Protein AF-A0A9D5TNP4-F1 (afdb_monomer_lite)

Sequence (132 aa):
MTFSPVPSGADVRAYIDGTAVGALKSFSERCVQNLTLVRELGSSDNMIYNRNGKEYSISLQYLLPLGCSLVDAPVDPVSLTSFTLMIQLPKRTLRFTDCVCASVETTCEAGGSILCRLQILARNRQCIDETE

pLDDT: mean 75.05, std 16.05, range [28.94, 94.62]

Radius of gyration: 18.06 Å; chains: 1; bounding box: 33×51×52 Å

Foldseek 3Di:
DDDDDDPQQPQKWKDKQNHTAARWDDKDKDKDFDWAFPDDDPDPVDTDTDGDAIKMKMKTKHKDDQPDDPVNGPDDLVPDFFIWMWMGGNFKIKIFTRKHWPDWDWDQDDPRIIMIITIIMGRDIDIGTDDD

Structure (mmCIF, N/CA/C/O backbone):
data_AF-A0A9D5TNP4-F1
#
_entry.id   AF-A0A9D5TNP4-F1
#
loop_
_atom_site.group_PDB
_atom_site.id
_atom_site.type_symbol
_atom_site.label_atom_id
_atom_site.label_alt_id
_atom_site.label_comp_id
_atom_site.label_asym_id
_atom_site.label_entity_id
_atom_site.label_seq_id
_atom_site.pdbx_PDB_ins_code
_atom_site.Cartn_x
_atom_site.Cartn_y
_atom_site.Cartn_z
_atom_site.occupancy
_atom_site.B_iso_or_equiv
_atom_site.auth_seq_id
_atom_site.auth_comp_id
_atom_site.auth_asym_id
_atom_site.auth_atom_id
_atom_site.pdbx_PDB_model_num
ATOM 1 N N . MET A 1 1 ? 13.214 2.795 22.147 1.00 34.12 1 MET A N 1
ATOM 2 C CA . MET A 1 1 ? 12.373 2.723 20.933 1.00 34.12 1 MET A CA 1
ATOM 3 C C . MET A 1 1 ? 12.804 1.490 20.166 1.00 34.12 1 MET A C 1
ATOM 5 O O . MET A 1 1 ? 13.914 1.470 19.655 1.00 34.12 1 MET A O 1
ATOM 9 N N . THR A 1 2 ? 12.006 0.427 20.192 1.00 28.94 2 THR A N 1
ATOM 10 C CA . THR A 1 2 ? 12.392 -0.859 19.600 1.00 28.94 2 THR A CA 1
ATOM 11 C C . THR A 1 2 ? 11.928 -0.870 18.149 1.00 28.94 2 THR A C 1
ATOM 13 O O . THR A 1 2 ? 10.739 -1.019 17.876 1.00 28.94 2 THR A O 1
ATOM 16 N N . PHE A 1 3 ? 12.854 -0.646 17.217 1.00 35.62 3 PHE A N 1
ATOM 17 C CA . PHE A 1 3 ? 12.600 -0.879 15.800 1.00 35.62 3 PHE A CA 1
ATOM 18 C C . PHE A 1 3 ? 12.448 -2.388 15.607 1.00 35.62 3 PHE A C 1
ATOM 20 O O . PHE A 1 3 ? 13.389 -3.143 15.838 1.00 35.62 3 PHE A O 1
ATOM 27 N N . SER A 1 4 ? 11.242 -2.836 15.260 1.00 38.97 4 SER A N 1
ATOM 28 C CA . SER A 1 4 ? 11.042 -4.232 14.872 1.00 38.97 4 SER A CA 1
ATOM 29 C C . SER A 1 4 ? 11.744 -4.457 13.529 1.00 38.97 4 SER A C 1
ATOM 31 O O . SER A 1 4 ? 11.561 -3.633 12.628 1.00 38.97 4 SER A O 1
ATOM 33 N N . PRO A 1 5 ? 12.559 -5.515 13.383 1.00 37.66 5 PRO A N 1
ATOM 34 C CA . PRO A 1 5 ? 13.225 -5.803 12.123 1.00 37.66 5 PRO A CA 1
ATOM 35 C C . PRO A 1 5 ? 12.170 -6.054 11.042 1.00 37.66 5 PRO A C 1
ATOM 37 O O . PRO A 1 5 ? 11.220 -6.811 11.247 1.00 37.66 5 PRO A O 1
ATOM 40 N N . VAL A 1 6 ? 12.326 -5.378 9.904 1.00 47.31 6 VAL A N 1
ATOM 41 C CA . VAL A 1 6 ? 11.501 -5.592 8.713 1.00 47.31 6 VAL A CA 1
ATOM 42 C C . VAL A 1 6 ? 11.763 -7.028 8.236 1.00 47.31 6 VAL A C 1
ATOM 44 O O . VAL A 1 6 ? 12.927 -7.353 7.981 1.00 47.31 6 VAL A O 1
ATOM 47 N N . PRO A 1 7 ? 10.749 -7.912 8.154 1.00 45.88 7 PRO A N 1
ATOM 48 C CA . PRO A 1 7 ? 10.950 -9.252 7.616 1.00 45.88 7 PRO A CA 1
ATOM 49 C C . PRO A 1 7 ? 11.443 -9.145 6.170 1.00 45.88 7 PRO A C 1
ATOM 51 O O . PRO A 1 7 ? 11.009 -8.269 5.421 1.00 45.88 7 PRO A O 1
ATOM 54 N N . SER A 1 8 ? 12.402 -9.996 5.801 1.00 46.12 8 SER A N 1
ATOM 55 C CA . SER A 1 8 ? 13.020 -9.964 4.473 1.00 46.12 8 SER A CA 1
ATOM 56 C C . SER A 1 8 ? 11.945 -10.065 3.382 1.00 46.12 8 SER A C 1
ATOM 58 O O . SER A 1 8 ? 11.000 -10.841 3.523 1.00 46.12 8 SER A O 1
ATOM 60 N N . GLY A 1 9 ? 12.072 -9.273 2.312 1.00 49.47 9 GLY A N 1
ATOM 61 C CA . GLY A 1 9 ? 11.023 -9.015 1.311 1.00 49.47 9 GLY A CA 1
ATOM 62 C C . GLY A 1 9 ? 10.484 -10.212 0.508 1.00 49.47 9 GLY A C 1
ATOM 63 O O . GLY A 1 9 ? 9.716 -9.995 -0.420 1.00 49.47 9 GLY A O 1
ATOM 64 N N . ALA A 1 10 ? 10.851 -11.455 0.835 1.00 55.56 10 ALA A N 1
ATOM 65 C CA . ALA A 1 10 ? 10.244 -12.654 0.252 1.00 55.56 10 ALA A CA 1
ATOM 66 C C . ALA A 1 10 ? 8.863 -12.981 0.861 1.00 55.56 10 ALA A C 1
ATOM 68 O O . ALA A 1 10 ? 7.990 -13.479 0.151 1.00 55.56 10 ALA A O 1
ATOM 69 N N . ASP A 1 11 ? 8.642 -12.640 2.136 1.00 69.00 11 ASP A N 1
ATOM 70 C CA . ASP A 1 11 ? 7.422 -13.017 2.871 1.00 69.00 11 ASP A CA 1
ATOM 71 C C . ASP A 1 11 ? 6.414 -11.870 3.034 1.00 69.00 11 ASP A C 1
ATOM 73 O O . ASP A 1 11 ? 5.385 -12.028 3.692 1.00 69.00 11 ASP A O 1
ATOM 77 N N . VAL A 1 12 ? 6.708 -10.695 2.467 1.00 82.62 12 VAL A N 1
ATOM 78 C CA . VAL A 1 12 ? 5.814 -9.536 2.523 1.00 82.62 12 VAL A CA 1
ATOM 79 C C . VAL A 1 12 ? 5.327 -9.195 1.129 1.00 82.62 12 VAL A C 1
ATOM 81 O O . VAL A 1 12 ? 6.116 -8.852 0.250 1.00 82.62 12 VAL A O 1
ATOM 84 N N . ARG A 1 13 ? 4.012 -9.260 0.935 1.00 88.06 13 ARG A N 1
ATOM 85 C CA . ARG A 1 13 ? 3.357 -8.897 -0.326 1.00 88.06 13 ARG A CA 1
ATOM 86 C C . ARG A 1 13 ? 2.440 -7.717 -0.100 1.00 88.06 13 ARG A C 1
ATOM 88 O O . ARG A 1 13 ? 1.862 -7.574 0.974 1.00 88.06 13 ARG A O 1
ATOM 95 N N . ALA A 1 14 ? 2.296 -6.883 -1.114 1.00 89.12 14 ALA A N 1
ATOM 96 C CA . ALA A 1 14 ? 1.368 -5.772 -1.070 1.00 89.12 14 ALA A CA 1
ATOM 97 C C . ALA A 1 14 ? 0.422 -5.833 -2.266 1.00 89.12 14 ALA A C 1
ATOM 99 O O . ALA A 1 14 ? 0.808 -6.261 -3.352 1.00 89.12 14 ALA A O 1
ATOM 100 N N . TYR A 1 15 ? -0.822 -5.427 -2.045 1.00 89.19 15 TYR A N 1
ATOM 101 C CA . TYR A 1 15 ? -1.869 -5.425 -3.055 1.00 89.19 15 TYR A CA 1
ATOM 102 C C . TYR A 1 15 ? -2.629 -4.107 -2.989 1.00 89.19 15 TYR A C 1
ATOM 104 O O . TYR A 1 15 ? -2.991 -3.660 -1.899 1.00 89.19 15 TYR A O 1
ATOM 112 N N . ILE A 1 16 ? -2.885 -3.508 -4.145 1.00 88.31 16 ILE A N 1
ATOM 113 C CA . ILE A 1 16 ? -3.745 -2.334 -4.298 1.00 88.31 16 ILE A CA 1
ATOM 114 C C . ILE A 1 16 ? -4.990 -2.792 -5.050 1.00 88.31 16 ILE A C 1
ATOM 116 O O . ILE A 1 16 ? -4.880 -3.326 -6.151 1.00 88.31 16 ILE A O 1
ATOM 120 N N . ASP A 1 17 ? -6.152 -2.689 -4.402 1.00 88.56 17 ASP A N 1
ATOM 121 C CA . ASP A 1 17 ? -7.440 -3.197 -4.902 1.00 88.56 17 ASP A CA 1
ATOM 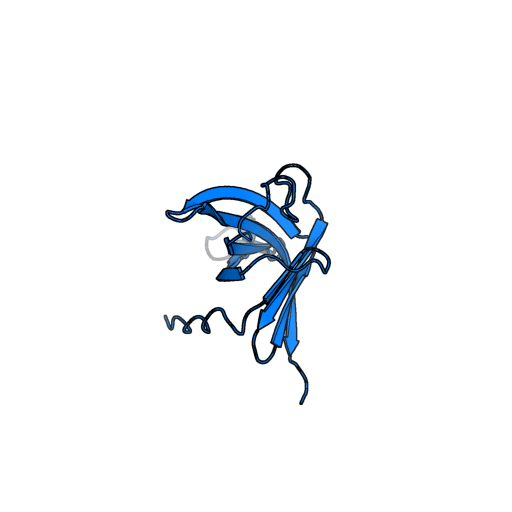122 C C . ASP A 1 17 ? -7.373 -4.649 -5.414 1.00 88.56 17 ASP A C 1
ATOM 124 O O . ASP A 1 17 ? -7.969 -5.025 -6.420 1.00 88.56 17 ASP A O 1
ATOM 128 N N . GLY A 1 18 ? -6.607 -5.486 -4.709 1.00 84.31 18 GLY A N 1
ATOM 129 C CA . GLY A 1 18 ? -6.405 -6.898 -5.050 1.00 84.31 18 GLY A CA 1
ATOM 130 C C . GLY A 1 18 ? -5.330 -7.160 -6.111 1.00 84.31 18 GLY A C 1
ATOM 131 O O . GLY A 1 18 ? -4.943 -8.311 -6.298 1.00 84.31 18 GLY A O 1
ATOM 132 N N . THR A 1 19 ? -4.780 -6.125 -6.749 1.00 84.75 19 THR A N 1
ATOM 133 C CA . THR A 1 19 ? -3.669 -6.263 -7.700 1.00 84.75 19 THR A CA 1
ATOM 134 C C . THR A 1 19 ? -2.345 -6.254 -6.955 1.00 84.75 19 THR A C 1
ATOM 136 O O . THR A 1 19 ? -2.049 -5.306 -6.229 1.00 84.75 19 THR A O 1
ATOM 139 N N . ALA A 1 20 ? -1.541 -7.306 -7.125 1.00 84.00 20 ALA A N 1
ATOM 140 C CA . ALA A 1 20 ? -0.223 -7.380 -6.509 1.00 84.00 20 ALA A CA 1
ATOM 141 C C . ALA A 1 20 ? 0.653 -6.221 -6.997 1.00 84.00 20 ALA A C 1
ATOM 143 O O . ALA A 1 20 ? 0.794 -5.996 -8.200 1.00 84.00 20 ALA A O 1
ATOM 144 N N . VAL A 1 21 ? 1.268 -5.505 -6.060 1.00 78.94 21 VAL A N 1
ATOM 145 C CA . VAL A 1 21 ? 2.376 -4.615 -6.404 1.00 78.94 21 VAL A CA 1
ATOM 146 C C . VAL A 1 21 ? 3.600 -5.475 -6.730 1.00 78.94 21 VAL A C 1
ATOM 148 O O . VAL A 1 21 ? 3.646 -6.659 -6.389 1.00 78.94 21 VAL A O 1
ATOM 151 N N . GLY A 1 22 ? 4.590 -4.893 -7.406 1.00 77.81 22 GLY A N 1
ATOM 152 C CA . GLY A 1 22 ? 5.836 -5.590 -7.732 1.00 77.81 22 GLY A CA 1
ATOM 153 C C . GLY A 1 22 ? 6.628 -6.050 -6.496 1.00 77.81 22 GLY A C 1
ATOM 154 O O . GLY A 1 22 ? 6.132 -6.091 -5.370 1.00 77.81 22 GLY A O 1
ATOM 155 N N . ALA A 1 23 ? 7.902 -6.394 -6.675 1.00 83.62 23 ALA A N 1
ATOM 156 C CA . ALA A 1 23 ? 8.707 -6.933 -5.579 1.00 83.62 23 ALA A CA 1
ATOM 157 C C . ALA A 1 23 ? 8.896 -5.888 -4.464 1.00 83.62 23 ALA A C 1
ATOM 159 O O . ALA A 1 23 ? 9.598 -4.890 -4.654 1.00 83.62 23 ALA A O 1
ATOM 160 N N . LEU A 1 24 ? 8.277 -6.114 -3.302 1.00 85.94 24 LEU A N 1
ATOM 161 C CA . LEU A 1 24 ? 8.319 -5.176 -2.186 1.00 85.94 24 LEU A CA 1
ATOM 162 C C . LEU A 1 24 ? 9.736 -5.093 -1.602 1.00 85.94 24 LEU A C 1
ATOM 164 O O . LEU A 1 24 ? 10.367 -6.100 -1.284 1.00 85.94 24 LEU A O 1
ATOM 168 N N . LYS A 1 25 ? 10.239 -3.869 -1.449 1.00 86.00 25 LYS A N 1
ATOM 169 C CA . LYS A 1 25 ? 11.546 -3.578 -0.848 1.00 86.00 25 LYS A CA 1
ATOM 170 C C . LYS A 1 25 ? 11.418 -3.117 0.587 1.00 86.00 25 LYS A C 1
ATOM 172 O O . LYS A 1 25 ? 12.196 -3.538 1.438 1.00 86.00 25 LYS A O 1
ATOM 177 N N . SER A 1 26 ? 10.456 -2.243 0.855 1.00 86.75 26 SER A N 1
ATOM 178 C CA . SER A 1 26 ? 10.185 -1.777 2.207 1.00 86.75 26 SER A CA 1
ATOM 179 C C . SER A 1 26 ? 8.754 -1.280 2.355 1.00 86.75 26 SER A C 1
ATOM 181 O O . SER A 1 26 ? 8.100 -0.869 1.396 1.00 86.75 26 SER A O 1
ATOM 183 N N . PHE A 1 27 ? 8.277 -1.336 3.592 1.00 89.12 27 PHE A N 1
ATOM 184 C CA . PHE A 1 27 ? 6.994 -0.805 4.018 1.00 89.12 27 PHE A CA 1
ATOM 185 C C . PHE A 1 27 ? 7.170 -0.204 5.411 1.00 89.12 27 PHE A C 1
ATOM 187 O O . PHE A 1 27 ? 7.783 -0.822 6.286 1.00 89.12 27 PHE A O 1
ATOM 194 N N . SER A 1 28 ? 6.619 0.984 5.622 1.00 89.50 28 SER A N 1
ATOM 195 C CA . SER A 1 28 ? 6.486 1.583 6.944 1.00 89.50 28 SER A CA 1
ATOM 196 C C . SER A 1 28 ? 5.127 2.252 7.086 1.00 89.50 28 SER A C 1
ATOM 198 O O . SER A 1 28 ? 4.562 2.770 6.125 1.00 89.50 28 SER A O 1
ATOM 200 N N . GLU A 1 29 ? 4.598 2.240 8.306 1.00 90.06 29 GLU A N 1
ATOM 201 C CA . GLU A 1 29 ? 3.363 2.930 8.656 1.00 90.06 29 GLU A CA 1
ATOM 202 C C . GLU A 1 29 ? 3.574 3.829 9.873 1.00 90.06 29 GLU A C 1
ATOM 204 O O . GLU A 1 29 ? 4.321 3.503 10.800 1.00 90.06 29 GLU A O 1
ATOM 209 N N . ARG A 1 30 ? 2.872 4.959 9.889 1.00 89.56 30 ARG A N 1
ATOM 210 C CA . ARG A 1 30 ? 2.795 5.878 11.017 1.00 89.56 30 ARG A CA 1
ATOM 211 C C . ARG A 1 30 ? 1.347 6.295 11.225 1.00 89.56 30 ARG A C 1
ATOM 213 O O . ARG A 1 30 ? 0.730 6.878 10.344 1.00 89.56 30 ARG A O 1
ATOM 220 N N . CYS A 1 31 ? 0.820 6.050 12.419 1.00 85.19 31 CYS A N 1
ATOM 221 C CA . CYS A 1 31 ? -0.462 6.616 12.826 1.00 85.19 31 CYS A CA 1
ATOM 222 C C . CYS A 1 31 ? -0.249 8.066 13.276 1.00 85.19 31 CYS A C 1
ATOM 224 O O . CYS A 1 31 ? 0.541 8.330 14.185 1.00 85.19 31 CYS A O 1
ATOM 226 N N . VAL A 1 32 ? -0.976 8.994 12.665 1.00 79.94 32 VAL A N 1
ATOM 227 C CA . VAL A 1 32 ? -1.075 10.391 13.075 1.00 79.94 32 VAL A CA 1
ATOM 228 C C . VAL A 1 32 ? -2.450 10.585 13.701 1.00 79.94 32 VAL A C 1
ATOM 230 O O . VAL A 1 32 ? -3.485 10.318 13.091 1.00 79.94 32 VAL A O 1
ATOM 233 N N . GLN A 1 33 ? -2.466 10.996 14.967 1.00 74.38 33 GLN A N 1
ATOM 234 C CA . GLN A 1 33 ? -3.700 11.329 15.663 1.00 74.38 33 GLN A CA 1
ATOM 235 C C . GLN A 1 33 ? -3.870 12.845 15.636 1.00 74.38 33 GLN A C 1
A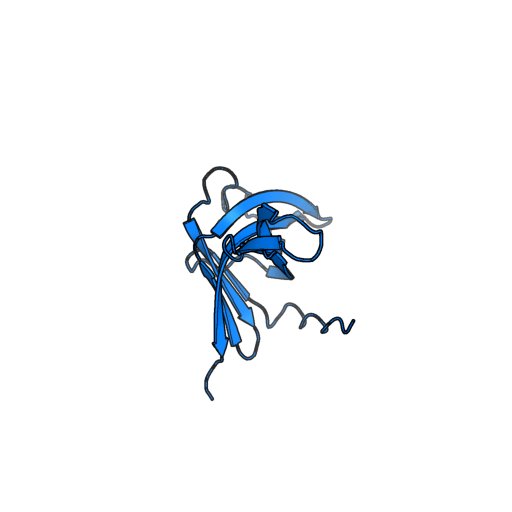TOM 237 O O . GLN A 1 33 ? -3.116 13.567 16.285 1.00 74.38 33 GLN A O 1
ATOM 242 N N . ASN A 1 34 ? -4.854 13.320 14.876 1.00 66.31 34 ASN A N 1
ATOM 243 C CA . ASN A 1 34 ? -5.137 14.743 14.775 1.00 66.31 34 ASN A CA 1
ATOM 244 C C . ASN A 1 34 ? -5.988 15.173 15.976 1.00 66.31 34 ASN A C 1
ATOM 246 O O . ASN A 1 34 ? -7.169 14.849 16.082 1.00 66.31 34 ASN A O 1
ATOM 250 N N . LEU A 1 35 ? -5.369 15.885 16.915 1.00 63.75 35 LEU A N 1
ATOM 251 C CA . LEU A 1 35 ? -6.071 16.538 18.015 1.00 63.75 35 LEU A CA 1
ATOM 252 C C . LEU A 1 35 ? -6.275 18.000 17.635 1.00 63.75 35 LEU A C 1
ATOM 254 O O . LEU A 1 35 ? -5.308 18.734 17.446 1.00 63.75 35 LEU A O 1
ATOM 258 N N . THR A 1 36 ? -7.526 18.431 17.524 1.00 66.94 36 THR A N 1
ATOM 259 C CA . THR A 1 36 ? -7.846 19.845 17.305 1.00 66.94 36 THR A CA 1
ATOM 260 C C . THR A 1 36 ? -8.399 20.419 18.590 1.00 66.94 36 THR A C 1
ATOM 262 O O . THR A 1 36 ? -9.380 19.909 19.120 1.00 66.94 36 THR A O 1
ATOM 265 N N . LEU A 1 37 ? -7.777 21.473 19.110 1.00 68.94 37 LEU A N 1
ATOM 266 C CA . LEU A 1 37 ? -8.299 22.189 20.268 1.00 68.94 37 LEU A CA 1
ATOM 267 C C . LEU A 1 37 ? -9.636 22.847 19.898 1.00 68.94 37 LEU A C 1
ATOM 269 O O . LEU A 1 37 ? -9.705 23.627 18.954 1.00 68.94 37 LEU A O 1
ATOM 273 N N . VAL A 1 38 ? -10.698 22.517 20.629 1.00 70.19 38 VAL A N 1
ATOM 274 C CA . VAL A 1 38 ? -12.057 23.042 20.410 1.00 70.19 38 VAL A CA 1
ATOM 275 C C . VAL A 1 38 ? -12.334 24.230 21.313 1.00 70.19 38 VAL A C 1
ATOM 277 O O . VAL A 1 38 ? -13.050 25.149 20.921 1.00 70.19 38 VAL A O 1
ATOM 280 N N . ARG A 1 39 ? -11.816 24.202 22.545 1.00 63.91 39 ARG A N 1
ATOM 281 C CA . ARG A 1 39 ? -12.067 25.256 23.524 1.00 63.91 39 ARG A CA 1
ATOM 282 C C . ARG A 1 39 ? -11.002 25.272 24.619 1.00 63.91 39 ARG A C 1
ATOM 284 O O . ARG A 1 39 ? -10.719 24.233 25.212 1.00 63.91 39 ARG A O 1
ATOM 291 N N . GLU A 1 40 ? -10.500 26.469 24.909 1.00 63.19 40 GLU A N 1
ATOM 292 C CA . GLU A 1 40 ? -9.789 26.813 26.144 1.00 63.19 40 GLU A CA 1
ATOM 293 C C . GLU A 1 40 ? -10.802 27.297 27.184 1.00 63.19 40 GLU A C 1
ATOM 295 O O . GLU A 1 40 ? -11.540 28.254 26.938 1.00 63.19 40 GLU A O 1
ATOM 300 N N . LEU A 1 41 ? -10.871 26.640 28.343 1.00 59.06 41 LEU A N 1
ATOM 301 C CA . LEU A 1 41 ? -11.689 27.095 29.470 1.00 59.06 41 LEU A CA 1
ATOM 302 C C . LEU A 1 41 ? -10.788 27.635 30.583 1.00 59.06 41 LEU A C 1
ATOM 304 O O . LEU A 1 41 ? -10.509 26.955 31.565 1.00 59.06 41 LEU A O 1
ATOM 308 N N . GLY A 1 42 ? -10.360 28.888 30.419 1.00 56.84 42 GLY A N 1
ATOM 309 C CA . GLY A 1 42 ? -9.915 29.776 31.502 1.00 56.84 42 GLY A CA 1
ATOM 310 C C . GLY A 1 42 ? -8.614 29.432 32.241 1.00 56.84 42 GLY A C 1
ATOM 311 O O . GLY A 1 42 ? -8.195 30.220 33.084 1.00 56.84 42 GLY A O 1
ATOM 312 N N . SER A 1 43 ? -7.958 28.304 31.965 1.00 57.72 43 SER A N 1
ATOM 313 C CA . SER A 1 43 ? -6.622 27.945 32.471 1.00 57.72 43 SER A CA 1
ATOM 314 C C . SER A 1 43 ? -5.987 26.889 31.561 1.00 57.72 43 SER A C 1
ATOM 316 O O . SER A 1 43 ? -6.705 26.084 30.970 1.00 57.72 43 SER A O 1
ATOM 318 N N . SER A 1 44 ? -4.653 26.875 31.461 1.00 58.41 44 SER A N 1
ATOM 319 C CA . SER A 1 44 ? -3.876 25.999 30.560 1.00 58.41 44 SER A CA 1
ATOM 320 C C . SER A 1 44 ? -4.104 24.496 30.769 1.00 58.41 44 SER A C 1
ATOM 322 O O . SER A 1 44 ? -3.824 23.707 29.871 1.00 58.41 44 SER A O 1
ATOM 324 N N . ASP A 1 45 ? -4.645 24.097 31.923 1.00 55.31 45 ASP A N 1
ATOM 325 C CA . ASP A 1 45 ? -4.980 22.703 32.242 1.00 55.31 45 ASP A CA 1
ATOM 326 C C . ASP A 1 45 ? -6.368 22.265 31.744 1.00 55.31 45 ASP A C 1
ATOM 328 O O . ASP A 1 45 ? -6.699 21.082 31.803 1.00 55.31 45 ASP A O 1
ATOM 332 N N . ASN A 1 46 ? -7.194 23.187 31.233 1.00 53.91 46 ASN A N 1
ATOM 333 C CA . ASN A 1 46 ? -8.578 22.912 30.841 1.00 53.91 46 ASN A CA 1
ATOM 334 C C . ASN A 1 46 ? -8.784 23.076 29.328 1.00 53.91 46 ASN A C 1
ATOM 336 O O . ASN A 1 46 ? -9.496 23.959 28.835 1.00 53.91 46 ASN A O 1
ATOM 340 N N . MET A 1 47 ? -8.127 22.177 28.596 1.00 65.31 47 MET A N 1
ATOM 341 C CA . MET A 1 47 ? -8.153 22.089 27.139 1.00 65.31 47 MET A CA 1
ATOM 342 C C . MET A 1 47 ? -9.116 20.994 26.679 1.00 65.31 47 MET A C 1
ATOM 344 O O . MET A 1 47 ? -8.926 19.816 26.984 1.00 65.31 47 MET A O 1
ATOM 348 N N . ILE A 1 48 ? -10.133 21.356 25.896 1.00 62.62 48 ILE A N 1
ATOM 349 C CA . ILE A 1 48 ? -11.020 20.379 25.252 1.00 62.62 48 ILE A CA 1
ATOM 350 C C . ILE A 1 48 ? -10.531 20.153 23.824 1.00 62.62 48 ILE A C 1
ATOM 352 O O . ILE A 1 48 ? -10.627 21.050 22.988 1.00 62.62 48 ILE A O 1
ATOM 356 N N . TYR A 1 49 ? -10.044 18.949 23.525 1.00 61.53 49 TYR A N 1
ATOM 357 C CA . TYR A 1 49 ? -9.628 18.554 22.178 1.00 61.53 49 TYR A CA 1
ATOM 358 C C . TYR A 1 49 ? -10.702 17.703 21.490 1.00 61.53 49 TYR A C 1
ATOM 360 O O . TYR A 1 49 ? -11.192 16.728 22.061 1.00 61.53 49 TYR A O 1
ATOM 368 N N . ASN A 1 50 ? -11.019 18.018 20.233 1.00 53.19 50 ASN A N 1
ATOM 369 C CA . ASN A 1 50 ? -11.696 17.101 19.328 1.00 53.19 50 ASN A CA 1
ATOM 370 C C . ASN A 1 50 ? -10.678 16.071 18.851 1.00 53.19 50 ASN A C 1
ATOM 372 O O . ASN A 1 50 ? -9.589 16.425 18.385 1.00 53.19 50 ASN A O 1
ATOM 376 N N . ARG A 1 51 ? -11.041 14.793 18.938 1.00 59.16 51 ARG A N 1
ATOM 377 C CA . ARG A 1 51 ? -10.313 13.747 18.227 1.00 59.16 51 ARG A CA 1
ATOM 378 C C . ARG A 1 51 ? -10.803 13.766 16.790 1.00 59.16 51 ARG A C 1
ATOM 380 O O . ARG A 1 51 ? -11.743 13.053 16.445 1.00 59.16 51 ARG A O 1
ATOM 387 N N . ASN A 1 52 ? -10.146 14.565 15.958 1.00 61.22 52 ASN A N 1
ATOM 388 C CA . ASN A 1 52 ? -10.261 14.370 14.524 1.00 61.22 52 ASN A CA 1
ATOM 389 C C . ASN A 1 52 ? -9.673 12.982 14.220 1.00 61.22 52 ASN A C 1
ATOM 391 O O . ASN A 1 52 ? -8.760 12.522 14.911 1.00 61.22 52 ASN A O 1
ATOM 395 N N . GLY A 1 53 ? -10.283 12.259 13.281 1.00 65.56 53 GLY A N 1
ATOM 396 C CA . GLY A 1 53 ? -10.023 10.833 13.058 1.00 65.56 53 GLY A CA 1
ATOM 397 C C . GLY A 1 53 ? -8.537 10.457 12.971 1.00 65.56 53 GLY A C 1
ATOM 398 O O . GLY A 1 53 ? -7.671 11.285 12.683 1.00 65.56 53 GLY A O 1
ATOM 399 N N . LYS A 1 54 ? -8.238 9.179 13.233 1.00 77.31 54 LYS A N 1
ATOM 400 C CA . LYS A 1 54 ? -6.895 8.631 13.007 1.00 77.31 54 LYS A CA 1
ATOM 401 C C . LYS A 1 54 ? -6.609 8.645 11.508 1.00 77.31 54 LYS A C 1
ATOM 403 O O . LYS A 1 54 ? -7.437 8.183 10.730 1.00 77.31 54 LYS A O 1
ATOM 408 N N . GLU A 1 55 ? -5.443 9.143 11.128 1.00 86.06 55 GLU A N 1
ATOM 409 C CA . GLU A 1 55 ? -4.926 9.024 9.769 1.00 86.06 55 GLU A CA 1
ATOM 410 C C . GLU A 1 55 ? -3.645 8.195 9.812 1.00 86.06 55 GLU A C 1
ATOM 412 O O . GLU A 1 55 ? -2.814 8.341 10.709 1.00 86.06 55 GLU A O 1
ATOM 417 N N . TYR A 1 56 ? -3.495 7.280 8.869 1.00 89.38 56 TYR A N 1
ATOM 418 C CA . TYR A 1 56 ? -2.331 6.422 8.742 1.00 89.38 56 TYR A CA 1
ATOM 419 C C . TYR A 1 56 ? -1.538 6.896 7.534 1.00 89.38 56 TYR A C 1
ATOM 421 O O . TYR A 1 56 ? -2.046 6.881 6.419 1.00 89.38 56 TYR A O 1
ATOM 429 N N . SER A 1 57 ? -0.301 7.321 7.761 1.00 90.88 57 SER A N 1
ATOM 430 C CA . SER A 1 57 ? 0.660 7.623 6.709 1.00 90.88 57 SER A CA 1
ATOM 431 C C . SER A 1 57 ? 1.497 6.378 6.453 1.00 90.88 57 SER A C 1
ATOM 433 O O . SER A 1 57 ? 2.124 5.844 7.368 1.00 90.88 57 SER A O 1
ATOM 435 N N . ILE A 1 58 ? 1.463 5.887 5.222 1.00 91.50 58 ILE A N 1
ATOM 436 C CA . ILE A 1 58 ? 2.139 4.675 4.783 1.00 91.50 58 ILE A CA 1
ATOM 437 C C . ILE A 1 58 ? 3.165 5.044 3.719 1.00 91.50 58 ILE A C 1
ATOM 439 O O . ILE A 1 58 ? 2.823 5.674 2.721 1.00 91.50 58 ILE A O 1
ATOM 443 N N . SER A 1 59 ? 4.405 4.597 3.901 1.00 92.00 59 SER A N 1
ATOM 444 C CA . SER A 1 59 ? 5.426 4.626 2.858 1.00 92.00 59 SER A CA 1
ATOM 445 C C . SER A 1 59 ? 5.634 3.215 2.316 1.00 92.00 59 SER A C 1
ATOM 447 O O . SER A 1 59 ? 5.967 2.295 3.065 1.00 92.00 59 SER A O 1
ATOM 449 N N . LEU A 1 60 ? 5.460 3.046 1.008 1.00 90.06 60 LEU A N 1
ATOM 450 C CA . LEU A 1 60 ? 5.642 1.774 0.311 1.00 90.06 60 LEU A CA 1
ATOM 451 C C . LEU A 1 60 ? 6.757 1.912 -0.722 1.00 90.06 60 LEU A C 1
ATOM 453 O O . LEU A 1 60 ? 6.729 2.848 -1.516 1.00 90.06 60 LEU A O 1
ATOM 457 N N . GLN A 1 61 ? 7.715 0.987 -0.746 1.00 89.81 61 GLN A N 1
ATOM 458 C CA . GLN A 1 61 ? 8.736 0.925 -1.793 1.00 89.81 61 GLN A CA 1
ATOM 459 C C . GLN A 1 61 ? 8.759 -0.454 -2.437 1.00 89.81 61 GLN A C 1
ATOM 461 O O . GLN A 1 61 ? 8.867 -1.460 -1.734 1.00 89.81 61 GLN A O 1
ATOM 466 N N . TYR A 1 62 ? 8.703 -0.509 -3.763 1.00 86.19 62 TYR A N 1
ATOM 467 C CA . TYR A 1 62 ? 8.722 -1.757 -4.526 1.00 86.19 62 TYR A CA 1
ATOM 468 C C . TYR A 1 62 ? 9.434 -1.581 -5.867 1.00 86.19 62 TYR A C 1
ATOM 470 O O . TYR A 1 62 ? 9.559 -0.468 -6.374 1.00 86.19 62 TYR A O 1
ATOM 478 N N . LEU A 1 63 ? 9.906 -2.688 -6.437 1.00 83.81 63 LEU A N 1
ATOM 479 C CA . LEU A 1 63 ? 10.450 -2.728 -7.790 1.00 83.81 63 LEU A CA 1
ATOM 480 C C . LEU A 1 63 ? 9.382 -3.176 -8.779 1.00 83.81 63 LEU A C 1
ATOM 482 O O . LEU A 1 63 ? 8.748 -4.216 -8.579 1.00 83.81 63 LEU A O 1
ATOM 486 N N . LEU A 1 64 ? 9.237 -2.433 -9.872 1.00 75.75 64 LEU A N 1
ATOM 487 C CA . LEU A 1 64 ? 8.511 -2.914 -11.039 1.00 75.75 64 LEU A CA 1
ATOM 488 C C . LEU A 1 64 ? 9.346 -3.971 -11.782 1.00 75.75 64 LEU A C 1
ATOM 490 O O . LEU A 1 64 ? 10.578 -3.857 -11.830 1.00 75.75 64 LEU A O 1
ATOM 494 N N . PRO A 1 65 ? 8.700 -4.994 -12.368 1.00 65.12 65 PRO A N 1
ATOM 495 C CA . PRO A 1 65 ? 9.376 -5.947 -13.237 1.00 65.12 65 PRO A CA 1
ATOM 496 C C . PRO A 1 65 ? 10.064 -5.250 -14.419 1.00 65.12 65 PRO A C 1
ATOM 498 O O . PRO A 1 65 ? 9.573 -4.250 -14.946 1.00 65.12 65 PRO A O 1
ATOM 501 N N . LEU A 1 66 ? 11.192 -5.810 -14.863 1.00 64.69 66 LEU A N 1
ATOM 502 C CA . LEU A 1 66 ? 11.889 -5.366 -16.071 1.00 64.69 66 LEU A CA 1
ATOM 503 C C . LEU A 1 66 ? 10.942 -5.434 -17.279 1.00 64.69 66 LEU A C 1
ATOM 505 O O . LEU A 1 66 ? 10.368 -6.484 -17.556 1.00 64.69 66 LEU A O 1
ATOM 509 N N . GLY A 1 67 ? 10.800 -4.318 -17.997 1.00 59.19 67 GLY A N 1
ATOM 510 C CA . GLY A 1 67 ? 9.919 -4.206 -19.165 1.00 59.19 67 GLY A CA 1
ATOM 511 C C . GLY A 1 67 ? 8.511 -3.673 -18.878 1.00 59.19 67 GLY A C 1
ATOM 512 O O . GLY A 1 67 ? 7.783 -3.418 -19.832 1.00 59.19 67 GLY A O 1
ATOM 513 N N . CYS A 1 68 ? 8.134 -3.449 -17.614 1.00 59.00 68 CYS A N 1
ATOM 514 C CA . CYS A 1 68 ? 6.910 -2.716 -17.275 1.00 59.00 68 CYS A CA 1
ATOM 515 C C . CYS A 1 68 ? 7.130 -1.202 -17.394 1.00 59.00 68 CYS A C 1
ATOM 517 O O . CYS A 1 68 ? 8.135 -0.671 -16.915 1.00 59.00 68 CYS A O 1
ATOM 519 N N . SER A 1 69 ? 6.173 -0.498 -17.997 1.00 56.75 69 SER A N 1
ATOM 520 C CA . SER A 1 69 ? 6.117 0.963 -17.972 1.00 56.75 69 SER A CA 1
ATOM 521 C C . SER A 1 69 ? 5.449 1.458 -16.688 1.00 56.75 69 SER A C 1
ATOM 523 O O . SER A 1 69 ? 4.683 0.742 -16.049 1.00 56.75 69 SER A O 1
ATOM 525 N N . LEU A 1 70 ? 5.675 2.724 -16.331 1.00 56.69 70 LEU A N 1
ATOM 526 C CA . LEU A 1 70 ? 4.935 3.408 -15.259 1.00 56.69 70 LEU A CA 1
ATOM 527 C C . LEU A 1 70 ? 3.422 3.418 -15.502 1.00 56.69 70 LEU A C 1
ATOM 529 O O . LEU A 1 70 ? 2.653 3.464 -14.553 1.00 56.69 70 LEU A O 1
ATOM 533 N N . VAL A 1 71 ? 3.012 3.339 -16.770 1.00 57.88 71 VAL A N 1
ATOM 534 C CA . VAL A 1 71 ? 1.606 3.225 -17.188 1.00 57.88 71 VAL A CA 1
ATOM 535 C C . VAL A 1 71 ? 1.030 1.839 -16.868 1.00 57.88 71 VAL A C 1
ATOM 537 O O . VAL A 1 71 ? -0.167 1.713 -16.640 1.00 57.88 71 VAL A O 1
ATOM 540 N N . ASP A 1 72 ? 1.883 0.812 -16.821 1.00 56.62 72 ASP A N 1
ATOM 541 C CA . ASP A 1 72 ? 1.507 -0.560 -16.459 1.00 56.62 72 ASP A CA 1
ATOM 542 C C . ASP A 1 72 ? 1.598 -0.798 -14.949 1.00 56.62 72 ASP A C 1
ATOM 544 O O . ASP A 1 72 ? 1.174 -1.844 -14.447 1.00 56.62 72 ASP A O 1
ATOM 548 N N . ALA A 1 73 ? 2.182 0.148 -14.206 1.00 59.16 73 ALA A N 1
ATOM 549 C CA . ALA A 1 73 ? 2.133 0.101 -12.762 1.00 59.16 73 ALA A CA 1
ATOM 550 C C . ALA A 1 73 ? 0.659 0.188 -12.339 1.00 59.16 73 ALA A C 1
ATOM 552 O O . ALA A 1 73 ? -0.084 1.008 -12.879 1.00 59.16 73 ALA A O 1
ATOM 553 N N . PRO A 1 74 ? 0.226 -0.572 -11.321 1.00 55.78 74 PRO A N 1
ATOM 554 C CA . PRO A 1 74 ? -1.143 -0.499 -10.809 1.00 55.78 74 PRO A CA 1
ATOM 555 C C . PRO A 1 74 ? -1.475 0.867 -10.179 1.00 55.78 74 PRO A C 1
ATOM 557 O O . PRO A 1 74 ? -2.521 1.011 -9.552 1.00 55.78 74 PRO A O 1
ATOM 560 N N . VAL A 1 75 ? -0.568 1.851 -10.285 1.00 58.69 75 VAL A N 1
ATOM 561 C CA . VAL A 1 75 ? -0.633 3.127 -9.595 1.00 58.69 75 VAL A CA 1
ATOM 562 C C . VAL A 1 75 ? -0.418 4.308 -10.527 1.00 58.69 75 VAL A C 1
ATOM 564 O O . VAL A 1 75 ? 0.715 4.710 -10.775 1.00 58.69 75 VAL A O 1
ATOM 567 N N . ASP A 1 76 ? -1.525 4.908 -10.965 1.00 60.59 76 ASP A N 1
ATOM 568 C CA . ASP A 1 76 ? -1.531 6.278 -11.473 1.00 60.59 76 ASP A CA 1
ATOM 569 C C . ASP A 1 76 ? -1.651 7.269 -10.287 1.00 60.59 76 ASP A C 1
ATOM 571 O O . ASP A 1 76 ? -2.699 7.293 -9.626 1.00 60.59 76 ASP A O 1
ATOM 575 N N . PRO A 1 77 ? -0.615 8.089 -9.997 1.00 50.94 77 PRO A N 1
ATOM 576 C CA . PRO A 1 77 ? -0.635 9.093 -8.928 1.00 50.94 77 PRO A CA 1
ATOM 577 C C . PRO A 1 77 ? -1.841 10.031 -8.970 1.00 50.94 77 PRO A C 1
ATOM 579 O O . PRO A 1 77 ? -2.261 10.524 -7.926 1.00 50.94 77 PRO A O 1
ATOM 582 N N . VAL A 1 78 ? -2.352 10.330 -10.167 1.00 52.03 78 VAL A N 1
ATOM 583 C CA . VAL A 1 78 ? -3.360 11.378 -10.374 1.00 52.03 78 VAL A CA 1
ATOM 584 C C . VAL A 1 78 ? -4.775 10.861 -10.099 1.00 52.03 78 VAL A C 1
ATOM 586 O O . VAL A 1 78 ? -5.660 11.641 -9.749 1.00 52.03 78 VAL A O 1
ATOM 589 N N . SER A 1 79 ? -4.981 9.546 -10.187 1.00 58.84 79 SER A N 1
ATOM 590 C CA . SER A 1 79 ? -6.314 8.930 -10.202 1.00 58.84 79 SER A CA 1
ATOM 591 C C . SER A 1 79 ? -6.617 8.060 -8.972 1.00 58.84 79 SER A C 1
ATOM 593 O O . SER A 1 79 ? -7.772 7.702 -8.741 1.00 58.84 79 SER A O 1
ATOM 595 N N . LEU A 1 80 ? -5.612 7.721 -8.153 1.00 69.12 80 LEU A N 1
ATOM 596 C CA . LEU A 1 80 ? -5.778 6.795 -7.026 1.00 69.12 80 LEU A CA 1
ATOM 597 C C . LEU A 1 80 ? -6.298 7.455 -5.751 1.00 69.12 80 LEU A C 1
ATOM 599 O O . LEU A 1 80 ? -5.560 7.843 -4.838 1.00 69.12 80 LEU A O 1
ATOM 603 N N . THR A 1 81 ? -7.622 7.496 -5.678 1.00 77.75 81 THR A N 1
ATOM 604 C CA . THR A 1 81 ? -8.385 7.866 -4.488 1.00 77.75 81 THR A CA 1
ATOM 605 C C . THR A 1 81 ? -9.325 6.728 -4.097 1.00 77.75 81 THR A C 1
ATOM 607 O O . THR A 1 81 ? -9.783 5.975 -4.951 1.00 77.75 81 THR A O 1
ATOM 610 N N . SER A 1 82 ? 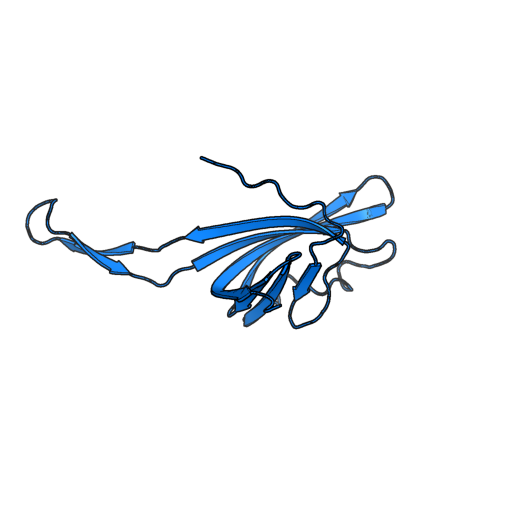-9.599 6.591 -2.799 1.00 85.25 82 SER A N 1
ATOM 611 C CA . SER A 1 82 ? -10.539 5.611 -2.235 1.00 85.25 82 SER A CA 1
ATOM 612 C C . SER A 1 82 ? -10.214 4.135 -2.510 1.00 85.25 82 SER A C 1
ATOM 614 O O . SER A 1 82 ? -11.116 3.299 -2.511 1.00 85.25 82 SER A O 1
ATOM 616 N N . PHE A 1 83 ? -8.937 3.792 -2.676 1.00 88.50 83 PHE A N 1
ATOM 617 C CA . PHE A 1 83 ? -8.510 2.401 -2.856 1.00 88.50 83 PHE A CA 1
ATOM 618 C C . PHE A 1 83 ? -8.311 1.674 -1.519 1.00 88.50 83 PHE A C 1
ATOM 620 O O . PHE A 1 83 ? -8.291 2.274 -0.437 1.00 88.50 83 PHE A O 1
ATOM 627 N N . THR A 1 84 ? -8.148 0.357 -1.595 1.00 91.31 84 THR A N 1
ATOM 628 C CA . THR A 1 84 ? -7.745 -0.506 -0.484 1.00 91.31 84 THR A CA 1
ATOM 629 C C . THR A 1 84 ? -6.305 -0.961 -0.682 1.00 91.31 84 THR A C 1
ATOM 631 O O . THR A 1 84 ? -5.969 -1.567 -1.699 1.00 91.31 84 THR A O 1
ATOM 634 N N . LEU A 1 85 ? -5.458 -0.728 0.321 1.00 92.12 85 LEU A N 1
ATOM 635 C CA . LEU A 1 85 ? -4.111 -1.292 0.383 1.00 92.12 85 LEU A CA 1
ATOM 636 C C . LEU A 1 85 ? -4.107 -2.485 1.339 1.00 92.12 85 LEU A C 1
ATOM 638 O O . LEU A 1 85 ? -4.496 -2.364 2.499 1.00 92.12 85 LEU A O 1
ATOM 642 N N . MET A 1 86 ? -3.609 -3.625 0.880 1.00 93.19 86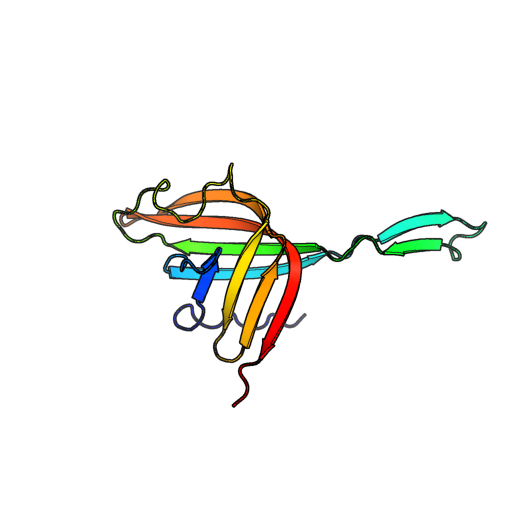 MET A N 1
ATOM 643 C CA . MET A 1 86 ? -3.357 -4.790 1.722 1.00 93.19 86 MET A CA 1
ATOM 644 C C . MET A 1 86 ? -1.864 -5.078 1.784 1.00 93.19 86 MET A C 1
ATOM 646 O O . MET A 1 86 ? -1.218 -5.168 0.747 1.00 93.19 86 MET A O 1
ATOM 650 N N . ILE A 1 87 ? -1.329 -5.257 2.990 1.00 91.44 87 ILE A N 1
ATOM 651 C CA . ILE A 1 87 ? 0.036 -5.723 3.240 1.00 91.44 87 ILE A CA 1
ATOM 652 C C . ILE A 1 87 ? -0.062 -7.084 3.916 1.00 91.44 87 ILE A C 1
ATOM 654 O O . ILE A 1 87 ? -0.433 -7.183 5.087 1.00 91.44 87 ILE A O 1
ATOM 658 N N . GLN A 1 88 ? 0.257 -8.133 3.174 1.00 90.06 88 GLN A N 1
ATOM 659 C CA . GLN A 1 88 ? 0.323 -9.491 3.684 1.00 90.06 88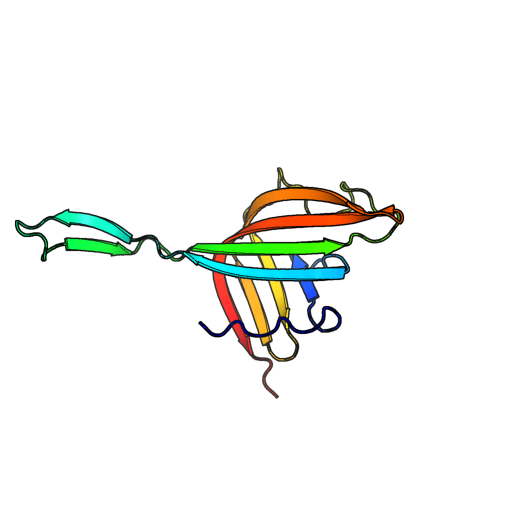 GLN A CA 1
ATOM 660 C C . GLN A 1 88 ? 1.696 -9.699 4.323 1.00 90.06 88 GLN A C 1
ATOM 662 O O . GLN A 1 88 ? 2.719 -9.592 3.650 1.00 90.06 88 GLN A O 1
ATOM 667 N N . LEU A 1 89 ? 1.706 -9.944 5.630 1.00 88.25 89 LEU A N 1
ATOM 668 C CA . LEU A 1 89 ? 2.875 -10.312 6.427 1.00 88.25 89 LEU A CA 1
ATOM 669 C C . LEU A 1 89 ? 2.795 -11.821 6.736 1.00 88.25 89 LEU A C 1
ATOM 671 O O . LEU A 1 89 ? 1.700 -12.377 6.693 1.00 88.25 89 LEU A O 1
ATOM 675 N N . PRO A 1 90 ? 3.893 -12.476 7.158 1.00 85.00 90 PRO A N 1
ATOM 676 C CA . PRO A 1 90 ? 3.927 -13.933 7.349 1.00 85.00 90 PRO A CA 1
ATOM 677 C C . PRO A 1 90 ? 2.872 -14.551 8.285 1.00 85.00 90 PRO A C 1
ATOM 679 O O . PRO A 1 90 ? 2.707 -15.761 8.280 1.00 85.00 90 PRO A O 1
ATOM 682 N N . LYS A 1 91 ? 2.248 -13.762 9.168 1.00 86.00 91 LYS A N 1
ATOM 683 C CA . LYS A 1 91 ? 1.289 -14.246 10.186 1.00 86.00 91 LYS A CA 1
ATOM 684 C C . LYS A 1 91 ? -0.004 -13.436 10.252 1.00 86.00 91 LYS A C 1
ATOM 686 O O . LYS A 1 91 ? -0.853 -13.676 11.104 1.00 86.00 91 LYS A O 1
ATOM 691 N N . ARG A 1 92 ? -0.095 -12.371 9.460 1.00 88.25 92 ARG A N 1
ATOM 692 C CA . ARG A 1 92 ? -1.190 -11.404 9.547 1.00 88.25 92 ARG A CA 1
ATOM 693 C C . ARG A 1 92 ? -1.256 -10.570 8.290 1.00 88.25 92 ARG A C 1
ATOM 695 O O . ARG A 1 92 ? -0.241 -10.288 7.662 1.00 88.25 92 ARG A O 1
ATOM 702 N N . THR A 1 93 ? -2.432 -10.058 8.002 1.00 91.31 93 THR A N 1
ATOM 703 C CA . THR A 1 93 ? -2.653 -9.108 6.926 1.00 91.31 93 THR A CA 1
ATOM 704 C C . THR A 1 93 ? -3.060 -7.763 7.505 1.00 91.31 93 THR A C 1
ATOM 706 O O . THR A 1 93 ? -3.985 -7.661 8.310 1.00 91.31 93 THR A O 1
ATOM 709 N N . LEU A 1 94 ? -2.363 -6.707 7.096 1.00 93.12 94 LEU A N 1
ATOM 710 C CA . LEU A 1 94 ? -2.791 -5.338 7.348 1.00 93.12 94 LEU A CA 1
ATOM 711 C C . LEU A 1 94 ? -3.666 -4.892 6.185 1.00 93.12 94 LEU A C 1
ATOM 713 O O . LEU A 1 94 ? -3.248 -4.975 5.033 1.00 93.12 94 LEU A O 1
ATOM 717 N N . ARG A 1 95 ? -4.864 -4.397 6.482 1.00 94.62 95 ARG A N 1
ATOM 718 C CA . ARG A 1 95 ? -5.772 -3.819 5.493 1.00 94.62 95 ARG A CA 1
ATOM 719 C C . ARG A 1 95 ? -5.999 -2.351 5.811 1.00 94.62 95 ARG A C 1
ATOM 721 O O . ARG A 1 95 ? -6.487 -2.021 6.889 1.00 94.62 95 ARG A O 1
ATOM 728 N N . PHE A 1 96 ? -5.687 -1.489 4.860 1.00 92.38 96 PHE A N 1
ATOM 729 C CA . PHE A 1 96 ? -5.964 -0.062 4.905 1.00 92.38 96 PHE A CA 1
ATOM 730 C C . PHE A 1 96 ? -7.081 0.257 3.919 1.00 92.38 96 PHE A C 1
ATOM 732 O O . PHE A 1 96 ? -7.065 -0.238 2.792 1.00 92.38 96 PHE A O 1
ATOM 739 N N . THR A 1 97 ? -8.054 1.057 4.347 1.00 91.38 97 THR A N 1
ATOM 740 C CA . THR A 1 97 ? -9.172 1.493 3.499 1.00 91.38 97 THR A CA 1
ATOM 741 C C . THR A 1 97 ? -9.277 3.008 3.487 1.00 91.38 97 THR A C 1
ATOM 743 O O . THR A 1 97 ? -8.704 3.694 4.344 1.00 91.38 97 THR A O 1
ATOM 746 N N . ASP A 1 98 ? -10.028 3.512 2.507 1.00 90.19 98 ASP A N 1
ATOM 747 C CA . ASP A 1 98 ? -10.131 4.940 2.208 1.00 90.19 98 ASP A CA 1
ATOM 748 C C . ASP A 1 98 ? -8.744 5.538 1.949 1.00 90.19 98 ASP A C 1
ATOM 750 O O . ASP A 1 98 ? -8.399 6.609 2.459 1.00 90.19 98 ASP A O 1
ATOM 754 N N . CYS A 1 99 ? -7.921 4.787 1.210 1.00 89.69 99 CYS A N 1
ATOM 755 C CA . CYS A 1 99 ? -6.568 5.186 0.881 1.00 89.69 99 CYS A CA 1
ATOM 756 C C . CYS A 1 99 ? -6.575 6.262 -0.205 1.00 89.69 99 CYS A C 1
ATOM 758 O O . CYS A 1 99 ? -7.343 6.207 -1.166 1.00 89.69 99 CYS A O 1
ATOM 760 N N . VAL A 1 100 ? -5.672 7.224 -0.071 1.00 88.94 100 VAL A N 1
ATOM 761 C CA . VAL A 1 100 ? -5.383 8.254 -1.065 1.00 88.94 100 VAL A CA 1
ATOM 762 C C . VAL A 1 100 ? -3.887 8.252 -1.319 1.00 88.94 100 VAL A C 1
ATOM 764 O O . VAL A 1 100 ? -3.089 8.212 -0.379 1.00 88.94 100 VAL A O 1
ATOM 767 N N . CYS A 1 101 ? -3.501 8.293 -2.591 1.00 87.38 101 CYS A N 1
ATOM 768 C CA . CYS A 1 101 ? -2.106 8.442 -2.960 1.00 87.38 101 CYS A CA 1
ATOM 769 C C . CYS A 1 101 ? -1.695 9.907 -2.762 1.00 87.38 101 CYS A C 1
ATOM 771 O O . CYS A 1 101 ? -2.218 10.800 -3.419 1.00 87.38 101 CYS A O 1
ATOM 773 N N . ALA A 1 102 ? -0.779 10.158 -1.829 1.00 85.56 102 ALA A N 1
ATOM 774 C CA . ALA A 1 102 ? -0.270 11.495 -1.537 1.00 85.56 102 ALA A CA 1
ATOM 775 C C . ALA A 1 102 ? 0.899 11.875 -2.453 1.00 85.56 102 ALA A C 1
ATOM 777 O O . ALA A 1 102 ? 0.997 13.020 -2.887 1.00 85.56 102 ALA A O 1
ATOM 778 N N . SER A 1 103 ? 1.788 10.926 -2.755 1.00 85.38 103 SER A N 1
ATOM 779 C CA . SER A 1 103 ? 2.856 11.133 -3.732 1.00 85.38 103 SER A CA 1
ATOM 780 C C . SER A 1 103 ? 3.362 9.823 -4.319 1.00 85.38 103 SER A C 1
ATOM 782 O O . SER A 1 103 ? 3.262 8.756 -3.706 1.00 85.38 103 SER A O 1
ATOM 784 N N . VAL A 1 104 ? 3.929 9.936 -5.518 1.00 84.56 104 VAL A N 1
ATOM 785 C CA . VAL A 1 104 ? 4.593 8.851 -6.235 1.00 84.56 104 VAL A CA 1
ATOM 786 C C . VAL A 1 104 ? 5.940 9.364 -6.708 1.00 84.56 104 VAL A C 1
ATOM 788 O O . VAL A 1 104 ? 6.019 10.389 -7.379 1.00 84.56 104 VAL A O 1
ATOM 791 N N . GLU A 1 105 ? 6.998 8.645 -6.363 1.00 86.25 105 GLU A N 1
ATOM 792 C CA . GLU A 1 105 ? 8.344 8.893 -6.866 1.00 86.25 105 GLU A CA 1
ATOM 793 C C . GLU A 1 105 ? 8.856 7.631 -7.529 1.00 86.25 105 GLU A C 1
ATOM 795 O O . GLU A 1 105 ? 8.745 6.540 -6.968 1.00 86.25 105 GLU A O 1
ATOM 800 N N . THR A 1 106 ? 9.459 7.770 -8.703 1.00 80.88 106 THR A N 1
ATOM 801 C CA . THR 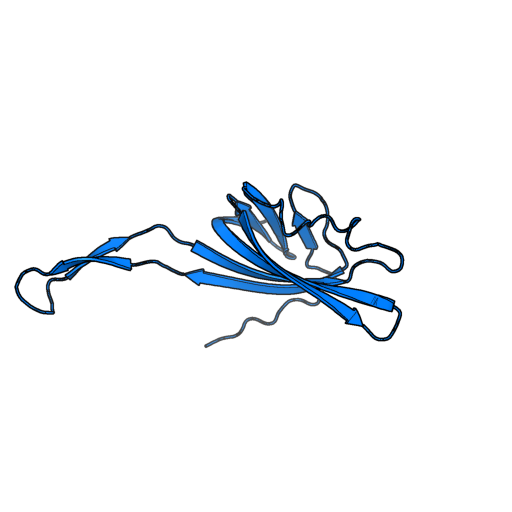A 1 106 ? 10.009 6.626 -9.425 1.00 80.88 106 THR A CA 1
ATOM 802 C C . THR A 1 106 ? 11.428 6.909 -9.863 1.00 80.88 106 THR A C 1
ATOM 804 O O . THR A 1 106 ? 11.716 7.973 -10.409 1.00 80.88 106 THR A O 1
ATOM 807 N N . THR A 1 107 ? 12.330 5.969 -9.613 1.00 83.75 107 THR A N 1
ATOM 808 C CA . THR A 1 107 ? 13.745 6.092 -9.959 1.00 83.75 107 THR A CA 1
ATOM 809 C C . THR A 1 107 ? 14.184 4.845 -10.708 1.00 83.75 107 THR A C 1
ATOM 811 O O . THR A 1 107 ? 13.918 3.731 -10.268 1.00 83.75 107 THR A O 1
ATOM 814 N N . CYS A 1 108 ? 14.864 5.018 -11.837 1.00 79.00 108 CYS A N 1
ATOM 815 C CA . CYS A 1 108 ? 15.485 3.898 -12.535 1.00 79.00 108 CYS A CA 1
ATOM 816 C C . CYS A 1 108 ? 16.749 3.480 -11.778 1.00 79.00 108 CYS A C 1
ATOM 818 O O . CYS A 1 108 ? 17.645 4.297 -11.563 1.00 79.00 108 CYS A O 1
ATOM 820 N N . GLU A 1 109 ? 16.823 2.218 -11.374 1.00 74.69 109 GLU A N 1
ATOM 821 C CA . GLU A 1 109 ? 18.015 1.648 -10.758 1.00 74.69 109 GLU A CA 1
ATOM 822 C C . GLU A 1 109 ? 18.997 1.143 -11.825 1.00 74.69 109 GLU A C 1
ATOM 824 O O . GLU A 1 109 ? 18.627 0.787 -12.951 1.00 74.69 109 GLU A O 1
ATOM 829 N N . ALA A 1 110 ? 20.279 1.090 -11.457 1.00 64.50 110 ALA A N 1
ATOM 830 C CA . ALA A 1 110 ? 21.308 0.480 -12.288 1.00 64.50 110 ALA A CA 1
ATOM 831 C C . ALA A 1 110 ? 20.952 -0.997 -12.540 1.00 64.50 110 ALA A C 1
ATOM 833 O O . ALA A 1 110 ? 20.893 -1.794 -11.608 1.00 64.50 110 ALA A O 1
ATOM 834 N N . GLY A 1 111 ? 20.683 -1.345 -13.802 1.00 68.12 111 GLY A N 1
ATOM 835 C CA . GLY A 1 111 ? 20.176 -2.666 -14.199 1.00 68.12 111 GLY A CA 1
ATOM 836 C C . GLY A 1 111 ? 18.801 -2.646 -14.873 1.00 68.12 111 GLY A C 1
ATOM 837 O O . GLY A 1 111 ? 18.344 -3.694 -15.315 1.00 68.12 111 GLY A O 1
ATOM 838 N N . GLY A 1 112 ? 18.160 -1.477 -14.996 1.00 70.56 112 GLY A N 1
ATOM 839 C CA . GLY A 1 112 ? 16.930 -1.297 -15.782 1.00 70.56 112 GLY A CA 1
ATOM 840 C C . GLY A 1 112 ? 15.628 -1.513 -15.007 1.00 70.56 112 GLY A C 1
ATOM 841 O O . GLY A 1 112 ? 14.552 -1.318 -15.566 1.00 70.56 112 GLY A O 1
ATOM 842 N N . SER A 1 113 ? 15.709 -1.883 -13.728 1.00 75.81 113 SER A N 1
ATOM 843 C CA . SER A 1 113 ? 14.554 -1.953 -12.830 1.00 75.81 113 SER A CA 1
ATOM 844 C C . SER A 1 113 ? 14.083 -0.551 -12.443 1.00 75.81 113 SER A C 1
ATOM 846 O O . SER A 1 113 ? 14.894 0.365 -12.296 1.00 75.81 113 SER A O 1
ATOM 848 N N . ILE A 1 114 ? 12.780 -0.380 -12.223 1.00 82.75 114 ILE A N 1
ATOM 849 C CA . ILE A 1 114 ? 12.207 0.881 -11.738 1.00 82.75 114 ILE A CA 1
ATOM 850 C C . ILE A 1 114 ? 11.839 0.704 -10.266 1.00 82.75 114 ILE A C 1
ATOM 852 O O . ILE A 1 114 ? 11.004 -0.135 -9.928 1.00 82.75 114 ILE A O 1
ATOM 856 N N . LEU A 1 115 ? 12.460 1.495 -9.392 1.00 85.75 115 LEU A N 1
ATOM 857 C CA . LEU A 1 115 ? 12.078 1.623 -7.992 1.00 85.75 115 LEU A CA 1
ATOM 858 C C . LEU A 1 115 ? 10.948 2.637 -7.871 1.00 85.75 115 LEU A C 1
ATOM 860 O O . LEU A 1 115 ? 11.127 3.811 -8.189 1.00 85.75 115 LEU A O 1
ATOM 864 N N . CYS A 1 116 ? 9.810 2.193 -7.358 1.00 85.62 116 CYS A N 1
ATOM 865 C CA . CYS A 1 116 ? 8.663 3.033 -7.052 1.00 85.62 116 CYS A CA 1
ATOM 866 C C . CYS A 1 116 ? 8.574 3.262 -5.546 1.00 85.62 116 CYS A C 1
ATOM 868 O O . CYS A 1 116 ? 8.676 2.319 -4.758 1.00 85.62 116 CYS A O 1
ATOM 870 N N . ARG A 1 117 ? 8.333 4.510 -5.147 1.00 88.88 117 ARG A N 1
ATOM 871 C CA . ARG A 1 117 ? 7.979 4.900 -3.784 1.00 88.88 117 ARG A CA 1
ATOM 872 C C . ARG A 1 117 ? 6.607 5.550 -3.792 1.00 88.88 117 ARG A C 1
ATOM 874 O O . ARG A 1 117 ? 6.378 6.494 -4.541 1.00 88.88 117 ARG A O 1
ATOM 881 N N . LEU A 1 118 ? 5.720 5.058 -2.940 1.00 88.00 118 LEU A N 1
ATOM 882 C CA . LEU A 1 118 ? 4.387 5.608 -2.733 1.00 88.00 118 LEU A CA 1
ATOM 883 C C . LEU A 1 118 ? 4.276 6.153 -1.320 1.00 88.00 118 LEU A C 1
ATOM 885 O O . LEU A 1 118 ? 4.641 5.469 -0.361 1.00 88.00 118 LEU A O 1
ATOM 889 N N . GLN A 1 119 ? 3.725 7.354 -1.202 1.00 90.44 119 GLN A N 1
ATOM 890 C CA . GLN A 1 119 ? 3.184 7.861 0.051 1.00 90.44 119 GLN A CA 1
ATOM 891 C C . GLN A 1 119 ? 1.669 7.755 -0.007 1.00 90.44 119 GLN A C 1
ATOM 893 O O . GLN A 1 119 ? 1.040 8.273 -0.927 1.00 90.44 119 GLN A O 1
ATOM 898 N N . ILE A 1 120 ? 1.087 7.069 0.968 1.00 90.19 120 ILE A N 1
ATOM 899 C CA . ILE A 1 120 ? -0.340 6.765 1.021 1.00 90.19 120 ILE A CA 1
ATOM 900 C C . ILE A 1 120 ? -0.887 7.277 2.348 1.00 90.19 120 ILE A C 1
ATOM 902 O O . ILE A 1 120 ? -0.283 7.072 3.400 1.00 90.19 120 ILE A O 1
ATOM 906 N N . LEU A 1 121 ? -2.039 7.935 2.299 1.00 90.19 121 LEU A N 1
ATOM 907 C CA . LEU A 1 121 ? -2.816 8.305 3.476 1.00 90.19 121 LEU A CA 1
ATOM 908 C C . LEU A 1 121 ? -4.037 7.401 3.545 1.00 90.19 121 LEU A C 1
ATOM 910 O O . LEU A 1 121 ? -4.750 7.277 2.558 1.00 90.19 121 LEU A O 1
ATOM 914 N N . ALA A 1 122 ? -4.288 6.776 4.688 1.00 90.69 122 ALA A N 1
ATOM 915 C CA . ALA A 1 122 ? -5.461 5.937 4.907 1.00 90.69 122 ALA A CA 1
ATOM 916 C C . ALA A 1 122 ? -6.232 6.393 6.144 1.00 90.69 122 ALA A C 1
ATOM 918 O O . ALA A 1 122 ? -5.636 6.787 7.148 1.00 90.69 122 ALA A O 1
ATOM 919 N N . ARG A 1 123 ? -7.564 6.303 6.104 1.00 88.56 123 ARG A N 1
ATOM 920 C CA . ARG A 1 123 ? -8.412 6.667 7.256 1.00 88.56 123 ARG A CA 1
ATOM 921 C C . ARG A 1 123 ? -8.690 5.497 8.182 1.00 88.56 123 ARG A C 1
ATOM 923 O O . ARG A 1 123 ? -9.012 5.697 9.351 1.00 88.56 123 ARG A O 1
ATOM 930 N N . ASN A 1 124 ? -8.570 4.277 7.672 1.00 88.12 124 ASN A N 1
ATOM 931 C CA . ASN A 1 124 ? -8.825 3.080 8.450 1.00 88.12 124 ASN A CA 1
ATOM 932 C C . ASN A 1 124 ? -7.695 2.068 8.301 1.00 88.12 124 ASN A C 1
ATOM 934 O O . ASN A 1 124 ? -7.038 1.991 7.263 1.00 88.12 124 ASN A O 1
ATOM 938 N N . ARG A 1 125 ? -7.501 1.275 9.353 1.00 90.25 125 ARG A N 1
ATOM 939 C CA . ARG A 1 125 ? -6.521 0.198 9.414 1.00 90.25 125 ARG A CA 1
ATOM 940 C C . ARG A 1 125 ? -7.099 -0.962 10.208 1.00 90.25 125 ARG A C 1
ATOM 942 O O . ARG A 1 125 ? -7.425 -0.816 11.385 1.00 90.25 125 ARG A O 1
ATOM 949 N N . GLN A 1 126 ? -7.122 -2.132 9.593 1.00 91.94 126 GLN A N 1
ATOM 950 C CA . GLN A 1 126 ? -7.497 -3.396 10.207 1.00 91.94 126 GLN A CA 1
ATOM 951 C C . GLN A 1 126 ? -6.288 -4.332 10.224 1.00 91.94 126 GLN A C 1
ATOM 953 O O . GLN A 1 126 ? -5.525 -4.398 9.262 1.00 91.94 126 GLN A O 1
ATOM 958 N N . CYS A 1 127 ? -6.105 -5.035 11.337 1.00 90.50 127 CYS A N 1
ATOM 959 C CA . CYS A 1 127 ? -5.158 -6.137 11.447 1.00 90.50 127 CYS A CA 1
ATOM 960 C C . CYS A 1 127 ? -5.977 -7.420 11.438 1.00 90.50 127 CYS A C 1
ATOM 962 O O . CYS A 1 127 ? -6.851 -7.583 12.286 1.00 90.50 127 CYS A O 1
ATOM 964 N N . ILE A 1 128 ? -5.733 -8.272 10.453 1.00 90.75 128 ILE A N 1
ATOM 965 C CA . ILE A 1 128 ? -6.393 -9.561 10.296 1.00 90.75 128 ILE A CA 1
ATOM 966 C C . ILE A 1 128 ? -5.323 -10.598 10.594 1.00 90.75 128 ILE A C 1
ATOM 968 O O . ILE A 1 128 ? -4.423 -10.802 9.780 1.00 90.75 128 ILE A O 1
ATOM 972 N N . ASP A 1 129 ? -5.365 -11.186 11.780 1.00 88.12 129 ASP A N 1
ATOM 973 C CA . ASP A 1 129 ? -4.456 -12.274 12.117 1.00 88.12 129 ASP A CA 1
ATOM 974 C C . ASP A 1 129 ? -4.888 -13.528 11.349 1.00 88.12 129 ASP A C 1
ATOM 976 O O . ASP A 1 129 ? -6.081 -13.838 11.270 1.00 88.12 129 ASP A O 1
ATOM 980 N N . GLU A 1 130 ? -3.931 -14.223 10.734 1.00 71.75 130 GLU A N 1
ATOM 981 C CA . GLU A 1 130 ? -4.219 -15.516 10.118 1.00 71.75 130 GLU A CA 1
ATOM 982 C C . GLU A 1 130 ? -4.448 -16.502 11.267 1.00 71.75 130 GLU A C 1
ATOM 984 O O . GLU A 1 130 ? -3.557 -16.751 12.077 1.00 71.75 130 GLU A O 1
ATOM 989 N N . THR A 1 131 ? -5.693 -16.952 11.421 1.00 58.47 131 THR A N 1
ATOM 990 C CA . THR A 1 131 ? -6.056 -17.915 12.463 1.00 58.47 131 THR A CA 1
ATOM 991 C C . THR A 1 131 ? -5.509 -19.274 12.032 1.00 58.47 131 THR A C 1
ATOM 993 O O . THR A 1 131 ? -5.858 -19.731 10.943 1.00 58.47 131 THR A O 1
ATOM 996 N N . GLU A 1 132 ? -4.614 -19.856 12.839 1.00 49.25 132 GLU A N 1
ATOM 997 C CA . GLU A 1 132 ? -4.132 -21.240 12.674 1.00 49.25 132 GLU A CA 1
ATOM 998 C C . GLU A 1 132 ? -5.278 -22.260 12.722 1.00 49.25 132 GLU A C 1
ATOM 1000 O O . GLU A 1 132 ? -6.230 -22.055 13.517 1.00 49.25 132 GLU A O 1
#

Secondary structure (DSSP, 8-state):
---PPPPPTTS-EEEETTEEPSEEEEEEEEEEEEEEEEEE-SSTT-EEEEEEEEEEEEEEEEEEPTT--TTTSS--TTT-EEEEEEEEETTEEEEEEEEEEEEEEEEE-TTS-EEEEEEEEESEEEEEE---